Protein AF-A0A087BRJ5-F1 (afdb_monomer_lite)

Foldseek 3Di:
DAEDCQQDPPPDNDDDPPFDWDFDWDQDPVGTYTHNTDGPPPPFQVLVVPQDDPVVLVVLVVVLVVLVVVQVVQVVVVHGDDPVSVVVNVVSVVVNVSNVPGDD

Secondary structure (DSSP, 8-state):
-B--GGGSPTT-S-PPTT--EEEEEEEEBTEEEEEEEEE---SS-HHHHHPPPHHHHHHHHHHHHHHHHHHHHHHHTT-PPPHHHHHHHHHHHHHHHHHH----

pLDDT: mean 76.31, std 14.88, range [43.78, 95.56]

Sequence (104 aa):
MFLPAAALPAGTTTLRKNAKVEYAVVAGRRGPQAMDVKLIAAGPSLVKATCPKPDDMAAICEDLIKMLDSAGNTLRRHHYPSPSESRKLATLLRAVADNFDVQD

Organism: NCBI:txid1693

Radius of gyration: 20.37 Å; chains: 1; bounding box: 37×33×53 Å

Structure (mmCIF, N/CA/C/O backbone):
data_AF-A0A087BRJ5-F1
#
_entry.id   AF-A0A087BRJ5-F1
#
loop_
_atom_site.group_PDB
_atom_site.id
_atom_site.type_symbol
_atom_site.label_atom_id
_atom_site.label_alt_id
_atom_site.label_comp_id
_atom_site.label_asym_id
_atom_site.label_entity_id
_atom_site.label_seq_id
_atom_site.pdbx_PDB_ins_code
_atom_site.Cartn_x
_atom_site.Cartn_y
_atom_site.Cartn_z
_atom_site.occupancy
_atom_site.B_iso_or_equiv
_atom_site.auth_seq_id
_atom_site.auth_comp_id
_atom_site.auth_asym_id
_atom_site.auth_atom_id
_atom_site.pdbx_PDB_model_num
ATOM 1 N N . MET A 1 1 ? 9.359 19.995 23.468 1.00 66.12 1 MET A N 1
ATOM 2 C CA . MET A 1 1 ? 9.233 18.826 24.362 1.00 66.12 1 MET A CA 1
ATOM 3 C C . MET A 1 1 ? 10.207 17.766 23.878 1.00 66.12 1 MET A C 1
ATOM 5 O O . MET A 1 1 ? 10.153 17.436 22.700 1.00 66.12 1 MET A O 1
ATOM 9 N N . PHE A 1 2 ? 11.135 17.310 24.718 1.00 74.44 2 PHE A N 1
ATOM 10 C CA . PHE A 1 2 ? 12.137 16.306 24.331 1.00 74.44 2 PHE A CA 1
ATOM 11 C C . PHE A 1 2 ? 11.735 14.925 24.856 1.00 74.44 2 PHE A C 1
ATOM 13 O O . PHE A 1 2 ? 11.426 14.792 26.039 1.00 74.44 2 PHE A O 1
ATOM 20 N N . LEU A 1 3 ? 11.752 13.914 23.987 1.00 72.69 3 LEU A N 1
ATOM 21 C CA . LEU A 1 3 ? 11.487 12.523 24.346 1.00 72.69 3 LEU A CA 1
ATOM 22 C C . LEU A 1 3 ? 12.811 11.738 24.362 1.00 72.69 3 LEU A C 1
ATOM 24 O O . LEU A 1 3 ? 13.340 11.436 23.290 1.00 72.69 3 LEU A O 1
ATOM 28 N N . PRO A 1 4 ? 13.386 11.433 25.538 1.00 73.25 4 PRO A N 1
ATOM 29 C CA . PRO A 1 4 ? 14.559 10.572 25.627 1.00 73.25 4 PRO A CA 1
ATOM 30 C C . PRO A 1 4 ? 14.189 9.117 25.310 1.00 73.25 4 PRO A C 1
ATOM 32 O O . PRO A 1 4 ? 13.123 8.645 25.691 1.00 73.25 4 PRO A O 1
ATOM 35 N N . ALA A 1 5 ? 15.106 8.372 24.684 1.00 67.81 5 ALA A N 1
ATOM 36 C CA . ALA A 1 5 ? 14.909 6.948 24.380 1.00 67.81 5 ALA A CA 1
ATOM 37 C C . ALA A 1 5 ? 14.628 6.096 25.634 1.00 67.81 5 ALA A C 1
ATOM 39 O O . ALA A 1 5 ? 13.902 5.113 25.564 1.00 67.81 5 ALA A O 1
ATOM 40 N N . ALA A 1 6 ? 15.154 6.511 26.792 1.00 68.56 6 ALA A N 1
ATOM 41 C CA . ALA A 1 6 ? 14.920 5.862 28.081 1.00 68.56 6 ALA A CA 1
ATOM 42 C C . ALA A 1 6 ? 13.486 6.023 28.618 1.00 68.56 6 ALA A C 1
ATOM 44 O O . ALA A 1 6 ? 13.124 5.350 29.574 1.00 68.56 6 ALA A O 1
ATOM 45 N N . ALA A 1 7 ? 12.685 6.924 28.044 1.00 65.94 7 ALA A N 1
ATOM 46 C CA . ALA A 1 7 ? 11.293 7.094 28.436 1.00 65.94 7 ALA A CA 1
ATOM 47 C C . ALA A 1 7 ? 10.338 6.182 27.653 1.00 65.94 7 ALA A C 1
ATOM 49 O O . ALA A 1 7 ? 9.147 6.213 27.935 1.00 65.94 7 ALA A O 1
ATOM 50 N N . LEU A 1 8 ? 10.830 5.399 26.682 1.00 64.50 8 LEU A N 1
ATOM 51 C CA . LEU A 1 8 ? 10.011 4.452 25.928 1.00 64.50 8 LEU A CA 1
ATOM 52 C C . LEU A 1 8 ? 9.667 3.210 26.773 1.00 64.50 8 LEU A C 1
ATOM 54 O O . LEU A 1 8 ? 10.504 2.772 27.568 1.00 64.50 8 LEU A O 1
ATOM 58 N N . PRO A 1 9 ? 8.481 2.602 26.575 1.00 64.38 9 PRO A N 1
ATOM 59 C CA . PRO A 1 9 ? 8.135 1.337 27.212 1.00 64.38 9 PRO A CA 1
ATOM 60 C C . PRO A 1 9 ? 9.165 0.251 26.890 1.00 64.38 9 PRO A C 1
ATOM 62 O O . PRO A 1 9 ? 9.698 0.196 25.775 1.00 64.38 9 PRO A O 1
ATOM 65 N N . ALA A 1 10 ? 9.397 -0.659 27.839 1.00 55.47 10 ALA A N 1
ATOM 66 C CA . ALA A 1 10 ? 10.264 -1.813 27.628 1.00 55.47 10 ALA A CA 1
ATOM 67 C C . ALA A 1 10 ? 9.841 -2.579 26.358 1.00 55.47 10 ALA A C 1
ATOM 69 O O . ALA A 1 10 ? 8.684 -2.966 26.211 1.00 55.47 10 ALA A O 1
ATOM 70 N N . GLY A 1 11 ? 10.775 -2.751 25.418 1.00 57.12 11 GLY A N 1
ATOM 71 C CA . GLY A 1 11 ? 10.537 -3.424 24.135 1.00 57.12 11 GLY A CA 1
ATOM 72 C C . GLY A 1 11 ? 10.172 -2.511 22.956 1.00 57.12 11 GLY A C 1
ATOM 73 O O . GLY A 1 11 ? 10.136 -2.990 21.827 1.00 57.12 11 GLY A O 1
ATOM 74 N N . THR A 1 12 ? 9.963 -1.203 23.162 1.00 58.75 12 THR A N 1
ATOM 75 C CA . THR A 1 12 ? 9.700 -0.250 22.066 1.00 58.75 12 THR A CA 1
ATOM 76 C C . THR A 1 12 ? 10.931 0.610 21.795 1.00 58.75 12 THR A C 1
ATOM 78 O O . THR A 1 12 ? 11.216 1.548 22.529 1.00 58.75 12 THR A O 1
ATOM 81 N N . THR A 1 13 ? 11.673 0.321 20.725 1.00 60.03 13 THR A N 1
ATOM 82 C CA . THR A 1 13 ? 12.845 1.131 20.325 1.00 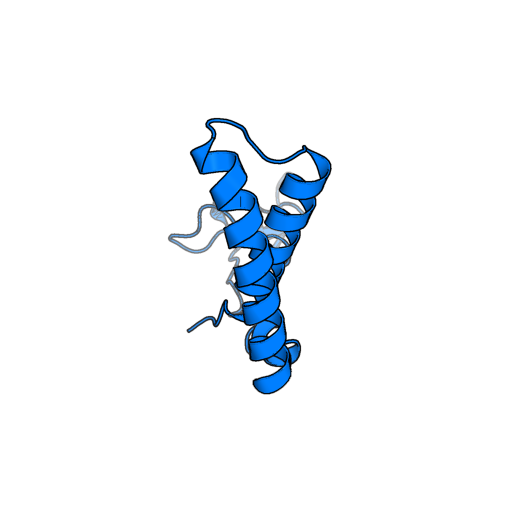60.03 13 THR A CA 1
ATOM 83 C C . THR A 1 13 ? 12.450 2.353 19.488 1.00 60.03 13 THR A C 1
ATOM 85 O O . THR A 1 13 ? 13.181 3.340 19.437 1.00 60.03 13 THR A O 1
ATOM 88 N N . THR A 1 14 ? 11.280 2.313 18.841 1.00 61.34 14 THR A N 1
ATOM 89 C CA . THR A 1 14 ? 10.783 3.376 17.957 1.00 61.34 14 THR A CA 1
ATOM 90 C C . THR A 1 14 ? 9.269 3.530 18.073 1.00 61.34 14 THR A C 1
ATOM 92 O O . THR A 1 14 ? 8.546 2.539 17.993 1.00 61.34 14 THR A O 1
ATOM 95 N N . LEU A 1 15 ? 8.777 4.767 18.186 1.00 64.44 15 LEU A N 1
ATOM 96 C CA . LEU A 1 15 ? 7.346 5.078 18.098 1.00 64.44 15 LEU A CA 1
ATOM 97 C C . LEU A 1 15 ? 6.940 5.340 16.644 1.00 64.44 15 LEU A C 1
ATOM 99 O O . LEU A 1 15 ? 7.641 6.043 15.912 1.00 64.44 15 LEU A O 1
ATOM 103 N N . ARG A 1 16 ? 5.778 4.819 16.228 1.00 63.66 16 ARG A N 1
ATOM 104 C CA . ARG A 1 16 ? 5.174 5.174 14.934 1.00 63.66 16 ARG A CA 1
ATOM 105 C C . ARG A 1 16 ? 4.732 6.640 14.961 1.00 63.66 16 ARG A C 1
ATOM 107 O O . ARG A 1 16 ? 4.248 7.147 15.976 1.00 63.66 16 ARG A O 1
ATOM 114 N N . LYS A 1 17 ? 4.872 7.325 13.823 1.00 56.84 17 LYS A N 1
ATOM 115 C CA . LYS A 1 17 ? 4.343 8.684 13.647 1.00 56.84 17 LYS A CA 1
ATOM 116 C C . LYS A 1 17 ? 2.834 8.667 13.936 1.00 56.84 17 LYS A C 1
ATOM 118 O O . LYS A 1 17 ? 2.138 7.794 13.433 1.00 56.84 17 LYS A O 1
ATOM 123 N N . ASN A 1 18 ? 2.352 9.630 14.725 1.00 61.78 18 ASN A N 1
ATOM 124 C CA . ASN A 1 18 ? 0.958 9.757 15.190 1.00 61.78 18 ASN A CA 1
ATOM 125 C C . ASN A 1 18 ? 0.492 8.736 16.248 1.00 61.78 18 ASN A C 1
ATOM 127 O O . ASN A 1 18 ? -0.707 8.649 16.511 1.00 61.78 18 ASN A O 1
ATOM 131 N N . ALA A 1 19 ? 1.400 7.994 16.889 1.00 67.31 19 ALA A N 1
ATOM 132 C CA . ALA A 1 19 ? 1.037 7.188 18.053 1.00 67.31 19 ALA A CA 1
ATOM 133 C C . ALA A 1 19 ? 0.551 8.086 19.207 1.00 67.31 19 ALA A C 1
ATOM 135 O O . ALA A 1 19 ? 1.228 9.046 19.582 1.00 67.31 19 ALA A O 1
ATOM 136 N N . LYS A 1 20 ? -0.620 7.769 19.777 1.00 67.19 20 LYS A N 1
ATOM 137 C CA . LYS A 1 20 ? -1.097 8.407 21.010 1.00 67.19 20 LYS A CA 1
ATOM 138 C C . LYS A 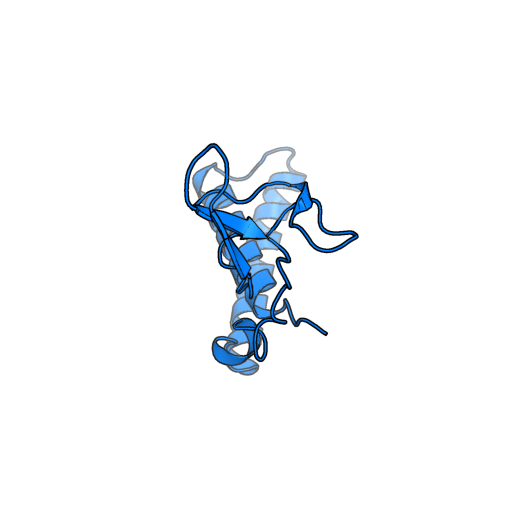1 20 ? -0.322 7.837 22.192 1.00 67.19 20 LYS A C 1
ATOM 140 O O . LYS A 1 20 ? -0.239 6.625 22.369 1.00 67.19 20 LYS A O 1
ATOM 145 N N . VAL A 1 21 ? 0.239 8.724 22.997 1.00 76.19 21 VAL A N 1
ATOM 146 C CA . VAL A 1 21 ? 1.041 8.362 24.160 1.00 76.19 21 VAL A CA 1
ATOM 147 C C . VAL A 1 21 ? 0.594 9.172 25.366 1.00 76.19 21 VAL A C 1
ATOM 149 O O . VAL A 1 21 ? 0.334 10.369 25.250 1.00 76.19 21 VAL A O 1
ATOM 152 N N . GLU A 1 22 ? 0.507 8.509 26.510 1.00 76.44 22 GLU A N 1
ATOM 153 C CA . GLU A 1 22 ? 0.451 9.154 27.814 1.00 76.44 22 GLU A CA 1
ATOM 154 C C . GLU A 1 22 ? 1.891 9.329 28.276 1.00 76.44 22 GLU A C 1
ATOM 156 O O . GLU A 1 22 ? 2.708 8.425 28.11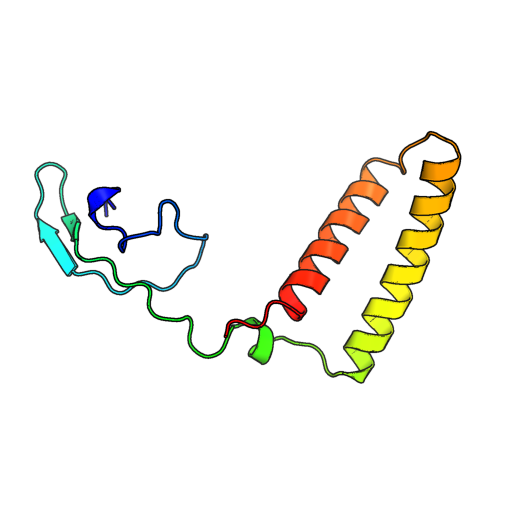7 1.00 76.44 22 GLU A O 1
ATOM 161 N N . TYR A 1 23 ? 2.232 10.500 28.790 1.00 75.06 23 TYR A N 1
ATOM 162 C CA . TYR A 1 23 ? 3.567 10.756 29.309 1.00 75.06 23 TYR A CA 1
ATOM 163 C C . TYR A 1 23 ? 3.479 11.711 30.489 1.00 75.06 23 TYR A C 1
ATOM 165 O O . TYR A 1 23 ? 2.674 12.645 30.495 1.00 75.06 23 TYR A O 1
ATOM 173 N N . ALA A 1 24 ? 4.357 11.518 31.464 1.00 77.06 24 ALA A N 1
ATOM 174 C CA . ALA A 1 24 ? 4.584 12.498 32.509 1.00 77.06 24 ALA A CA 1
ATOM 175 C C . ALA A 1 24 ? 5.557 13.576 32.005 1.00 77.06 24 ALA A C 1
ATOM 177 O O . ALA A 1 24 ? 6.539 13.289 31.315 1.00 77.06 24 ALA A O 1
ATOM 178 N N . VAL A 1 25 ? 5.296 14.839 32.348 1.00 76.81 25 VAL A N 1
ATOM 179 C CA . VAL A 1 25 ? 6.203 15.955 32.045 1.00 76.81 25 VAL A CA 1
ATOM 180 C C . VAL A 1 25 ? 7.108 16.194 33.243 1.00 76.81 25 VAL A C 1
ATOM 182 O O . VAL A 1 25 ? 6.628 16.495 34.331 1.00 76.81 25 VAL A O 1
ATOM 185 N N . VAL A 1 26 ? 8.420 16.117 33.031 1.00 74.50 26 VAL A N 1
ATOM 186 C CA . VAL A 1 26 ? 9.437 16.415 34.046 1.00 74.50 26 VAL A CA 1
ATOM 187 C C . VAL A 1 26 ? 10.342 17.541 33.540 1.00 74.50 26 VAL A C 1
ATOM 189 O O . VAL A 1 26 ? 10.717 17.578 32.367 1.00 74.50 26 VAL A O 1
ATOM 192 N N . ALA A 1 27 ? 10.702 18.492 34.403 1.00 72.38 27 ALA A N 1
ATOM 193 C CA . ALA A 1 27 ? 11.661 19.541 34.060 1.00 72.38 27 ALA A CA 1
ATOM 194 C C . ALA A 1 27 ? 13.088 18.966 34.060 1.00 72.38 27 ALA A C 1
ATOM 196 O O . ALA A 1 27 ? 13.638 18.645 35.111 1.00 72.38 27 ALA A O 1
ATOM 197 N N . GLY A 1 28 ? 13.685 18.813 32.875 1.00 69.00 28 GLY A N 1
ATOM 198 C CA . GLY A 1 28 ? 15.036 18.281 32.709 1.00 69.00 28 GLY A CA 1
ATOM 199 C C . GLY A 1 28 ? 16.073 19.355 32.377 1.00 69.00 28 GLY A C 1
ATOM 200 O O . GLY A 1 28 ? 15.757 20.515 32.117 1.00 69.00 28 GLY A O 1
ATOM 201 N N . ARG A 1 29 ? 17.344 18.942 32.282 1.00 71.31 29 ARG A N 1
ATOM 202 C CA . ARG A 1 29 ? 18.483 19.829 31.948 1.00 71.31 29 ARG A CA 1
ATOM 203 C C . ARG A 1 29 ? 18.354 20.555 30.599 1.00 71.31 29 ARG A C 1
ATOM 205 O O . ARG A 1 29 ? 19.068 21.522 30.368 1.00 71.31 29 ARG A O 1
ATOM 212 N N . ARG A 1 30 ? 17.488 20.079 29.695 1.00 69.38 30 ARG A N 1
ATOM 213 C CA . ARG A 1 30 ? 17.248 20.655 28.355 1.00 69.38 30 ARG A CA 1
ATOM 214 C C . ARG A 1 30 ? 15.824 21.215 28.194 1.00 69.38 30 ARG A C 1
ATOM 216 O O . ARG A 1 30 ? 15.312 21.259 27.079 1.00 69.38 30 ARG A O 1
ATOM 223 N N . GLY A 1 31 ? 15.173 21.596 29.294 1.00 76.81 31 GLY A N 1
ATOM 224 C CA . GLY A 1 31 ? 13.767 22.011 29.308 1.00 76.81 31 GLY A CA 1
ATOM 225 C C . GLY A 1 31 ? 12.810 20.842 29.586 1.00 76.81 31 GLY A C 1
ATOM 226 O O . GLY A 1 31 ? 13.252 19.800 30.075 1.00 76.81 31 GLY A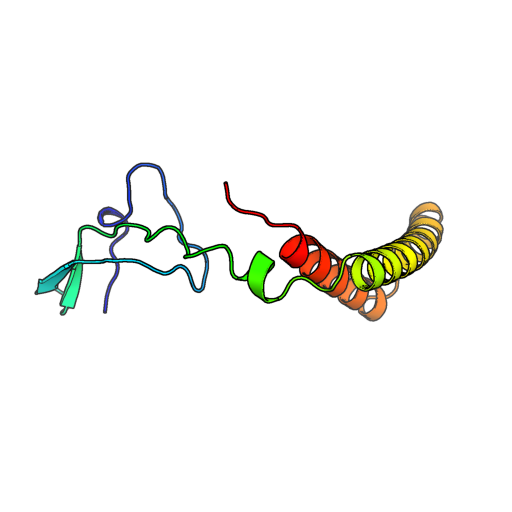 O 1
ATOM 227 N N . PRO A 1 32 ? 11.501 20.989 29.317 1.00 74.50 32 PRO A N 1
ATOM 228 C CA . PRO A 1 32 ? 10.510 19.959 29.626 1.00 74.50 32 PRO A CA 1
ATOM 229 C C . PRO A 1 32 ? 10.767 18.668 28.826 1.00 74.50 32 PRO A C 1
ATOM 231 O O . PRO A 1 32 ? 10.854 18.677 27.588 1.00 74.50 32 PRO A O 1
ATOM 234 N N . GLN A 1 33 ? 10.910 17.565 29.562 1.00 76.00 33 GLN A N 1
ATOM 235 C CA . GLN A 1 33 ? 11.171 16.211 29.078 1.00 76.00 33 GLN A CA 1
ATOM 236 C C . GLN A 1 33 ? 9.973 15.301 29.360 1.00 76.00 33 GLN A C 1
ATOM 238 O O . GLN A 1 33 ? 9.335 15.414 30.405 1.00 76.00 33 GLN A O 1
ATOM 243 N N . ALA A 1 34 ? 9.676 14.399 28.424 1.00 76.00 34 ALA A N 1
ATOM 244 C CA . ALA A 1 34 ? 8.715 13.320 28.644 1.00 76.00 34 ALA A CA 1
ATOM 245 C C . ALA A 1 34 ? 9.406 12.189 29.412 1.00 76.00 34 ALA A C 1
ATOM 247 O O . ALA A 1 34 ? 10.480 11.742 29.009 1.00 76.00 34 ALA A O 1
ATOM 248 N N . MET A 1 35 ? 8.792 11.725 30.493 1.00 73.06 35 MET A N 1
ATOM 249 C CA . MET A 1 35 ? 9.168 10.508 31.208 1.00 73.06 35 MET A CA 1
ATOM 250 C C . MET A 1 35 ? 7.954 9.592 31.326 1.00 73.06 35 MET A C 1
ATOM 252 O O . MET A 1 35 ? 6.823 10.058 31.202 1.00 73.06 35 MET A O 1
ATOM 256 N N . ASP A 1 36 ? 8.210 8.304 31.550 1.00 67.12 36 ASP A N 1
ATOM 257 C CA . ASP A 1 36 ? 7.172 7.278 31.698 1.00 67.12 36 ASP A CA 1
ATOM 258 C C . ASP A 1 36 ? 6.169 7.293 30.534 1.00 67.12 36 ASP A C 1
ATOM 260 O O . ASP A 1 36 ? 4.968 7.500 30.708 1.00 67.12 36 ASP A O 1
ATOM 264 N N . VAL A 1 37 ? 6.682 7.178 29.301 1.00 69.00 37 VAL A N 1
ATOM 265 C CA . VAL A 1 37 ? 5.808 7.153 28.132 1.00 69.00 37 VAL A CA 1
ATOM 266 C C . VAL A 1 37 ? 5.107 5.815 28.099 1.00 69.00 37 VAL A C 1
ATOM 268 O O . VAL A 1 37 ? 5.717 4.788 27.815 1.00 69.00 37 VAL A O 1
ATOM 271 N N . LYS A 1 38 ? 3.802 5.840 28.321 1.00 65.94 38 LYS A N 1
ATOM 272 C CA . LYS A 1 38 ? 2.929 4.704 28.096 1.00 65.94 38 LYS A CA 1
ATOM 273 C C . LYS A 1 38 ? 2.277 4.867 26.734 1.00 65.94 38 LYS A C 1
ATOM 275 O O . LYS A 1 38 ? 1.662 5.891 26.432 1.00 65.94 38 LYS A O 1
ATOM 280 N N . LEU A 1 39 ? 2.404 3.847 25.892 1.00 64.25 39 LEU A N 1
ATOM 281 C CA . LEU A 1 39 ? 1.611 3.794 24.673 1.00 64.25 39 LEU A CA 1
ATOM 282 C C . LEU A 1 39 ? 0.148 3.644 25.100 1.00 64.25 39 LEU A C 1
ATOM 284 O O . LEU A 1 39 ? -0.221 2.636 25.704 1.00 64.25 39 LEU A O 1
ATOM 288 N N . ILE A 1 40 ? -0.679 4.652 24.825 1.00 63.62 40 ILE A N 1
ATOM 289 C CA . ILE A 1 40 ? -2.121 4.463 24.934 1.00 63.62 40 ILE A CA 1
ATOM 290 C C . ILE A 1 40 ? -2.458 3.595 23.733 1.00 63.62 40 ILE A C 1
ATOM 292 O O . ILE A 1 40 ? -2.271 4.046 22.599 1.00 63.62 40 ILE A O 1
ATOM 296 N N . ALA A 1 41 ? -2.889 2.351 23.981 1.00 52.91 41 ALA A N 1
ATOM 297 C CA . ALA A 1 41 ? -3.462 1.496 22.948 1.00 52.91 41 ALA A CA 1
ATOM 298 C C . ALA A 1 41 ? -4.404 2.378 22.137 1.00 52.91 41 ALA A C 1
ATOM 300 O O . ALA A 1 41 ? -5.297 3.010 22.713 1.00 52.91 41 ALA A O 1
ATOM 301 N N . ALA A 1 42 ? -4.104 2.549 20.849 1.00 49.50 42 ALA A N 1
ATOM 302 C CA . ALA A 1 42 ? -4.889 3.433 20.017 1.00 49.50 42 ALA A CA 1
ATOM 303 C C . ALA A 1 42 ? -6.337 2.965 20.171 1.00 49.50 42 ALA A C 1
ATOM 305 O O . ALA A 1 42 ? -6.650 1.827 19.826 1.00 49.50 42 ALA A O 1
ATOM 306 N N . GLY A 1 43 ? -7.192 3.806 20.774 1.00 47.81 43 GLY A N 1
ATOM 307 C CA . GLY A 1 43 ? -8.626 3.531 20.847 1.00 47.81 43 GLY A CA 1
ATOM 308 C C . GLY A 1 43 ? -9.092 3.051 19.474 1.00 47.81 43 GLY A C 1
ATOM 309 O O . GLY A 1 43 ? -8.513 3.508 18.484 1.00 47.81 43 GLY A O 1
ATOM 310 N N . PRO A 1 44 ? -10.055 2.110 19.445 1.00 44.78 44 PRO A N 1
ATOM 311 C CA . PRO A 1 44 ? -10.230 1.082 18.414 1.00 44.78 44 PRO A CA 1
ATOM 312 C C . PRO A 1 44 ? -9.680 1.554 17.082 1.00 44.78 44 PRO A C 1
ATOM 314 O O . PRO A 1 44 ? -10.232 2.505 16.535 1.00 44.78 44 PRO A O 1
ATOM 317 N N . SER A 1 45 ? -8.558 0.943 16.672 1.00 49.25 45 SER A N 1
ATOM 318 C CA . SER A 1 45 ? -7.757 1.255 15.484 1.00 49.25 45 SER A CA 1
ATOM 319 C C . SER A 1 45 ? -8.475 2.206 14.523 1.00 49.25 45 SER A C 1
ATOM 321 O O . SER A 1 45 ? -9.542 1.857 14.021 1.00 49.25 45 SER A O 1
ATOM 323 N N . LEU A 1 46 ? -7.900 3.383 14.236 1.00 48.28 46 LEU A N 1
ATOM 324 C CA . LEU A 1 46 ? -8.415 4.331 13.226 1.00 48.28 46 LEU A CA 1
ATOM 325 C C . LEU A 1 46 ? -8.834 3.624 11.922 1.00 48.28 46 LEU A C 1
ATOM 327 O O . LEU A 1 46 ? -9.771 4.062 11.264 1.00 48.28 46 LEU A O 1
ATOM 331 N N . VAL A 1 47 ? -8.210 2.480 11.636 1.00 49.28 47 VAL A N 1
ATOM 332 C CA . VAL A 1 47 ? -8.556 1.511 10.596 1.00 49.28 47 VAL A CA 1
ATOM 333 C C . VAL A 1 47 ? -10.018 1.062 10.642 1.00 49.28 47 VAL A C 1
ATOM 335 O O . VAL A 1 47 ? -10.690 1.152 9.628 1.00 49.28 47 VAL A O 1
ATOM 338 N N . LYS A 1 48 ? -10.573 0.655 11.792 1.00 48.91 48 LYS A N 1
ATOM 339 C CA . LYS A 1 48 ? -11.993 0.261 11.910 1.00 48.91 48 LYS A CA 1
ATOM 340 C C . LYS A 1 48 ? -12.959 1.426 11.676 1.00 48.91 48 LYS A C 1
ATOM 342 O O . LYS A 1 48 ? -14.085 1.186 11.256 1.00 48.91 48 LYS A O 1
ATOM 347 N N . ALA A 1 49 ? -12.544 2.665 11.944 1.00 50.06 49 ALA A N 1
ATOM 348 C CA . ALA A 1 49 ? -13.387 3.847 11.752 1.00 50.06 49 ALA A CA 1
ATOM 349 C C . ALA A 1 49 ? -13.400 4.349 10.297 1.00 50.06 49 ALA A C 1
ATOM 351 O O . ALA A 1 49 ? -14.368 4.984 9.885 1.00 50.06 49 ALA A O 1
ATOM 352 N N . THR A 1 50 ? -12.347 4.071 9.522 1.00 58.34 50 THR A N 1
ATOM 353 C CA . THR A 1 50 ? -12.227 4.480 8.112 1.00 58.34 50 THR A CA 1
ATOM 354 C C . THR A 1 50 ? -12.267 3.321 7.123 1.00 58.34 50 THR A C 1
ATOM 356 O O . THR A 1 50 ? -12.160 3.571 5.924 1.00 58.34 50 THR A O 1
ATOM 359 N N . CYS A 1 51 ? -12.413 2.076 7.591 1.00 66.25 51 CYS A N 1
ATOM 360 C CA . CYS A 1 51 ? -12.494 0.912 6.717 1.00 66.25 51 CYS A CA 1
ATOM 361 C C . CYS A 1 51 ? -13.718 1.068 5.794 1.00 66.25 51 CYS A C 1
ATOM 363 O O . CYS A 1 51 ? -14.835 1.254 6.292 1.00 66.25 51 CYS A O 1
ATOM 365 N N . PRO A 1 52 ? -13.528 1.020 4.463 1.00 72.88 52 PRO A N 1
ATOM 366 C CA . PRO A 1 52 ? -14.622 0.952 3.504 1.00 72.88 52 PRO A CA 1
ATOM 367 C C . PRO A 1 52 ? -15.597 -0.180 3.841 1.00 72.88 52 PRO A C 1
ATOM 369 O O . PRO A 1 52 ? -15.241 -1.151 4.514 1.00 72.88 52 PRO A O 1
ATOM 372 N N . LYS A 1 53 ? -16.834 -0.090 3.340 1.00 85.31 53 LYS A N 1
ATOM 373 C CA . LYS A 1 53 ? -17.773 -1.210 3.472 1.00 85.31 53 LYS A CA 1
ATOM 374 C C . LYS A 1 53 ? -17.173 -2.460 2.812 1.00 85.31 53 LYS A C 1
ATOM 376 O O . LYS A 1 53 ? -16.412 -2.317 1.856 1.00 85.31 53 LYS A O 1
ATOM 381 N N . PRO A 1 54 ? -17.522 -3.674 3.270 1.00 85.75 54 PRO A N 1
ATOM 382 C CA . PRO A 1 54 ? -16.962 -4.906 2.717 1.00 85.75 54 PRO A CA 1
ATOM 383 C C . PRO A 1 54 ? -17.072 -5.009 1.189 1.00 85.75 54 PRO A C 1
ATOM 385 O O . PRO A 1 54 ? -16.099 -5.390 0.546 1.00 85.75 54 PRO A O 1
ATOM 388 N N . ASP A 1 55 ? -18.206 -4.599 0.611 1.00 88.12 55 ASP A N 1
ATOM 389 C CA . ASP A 1 55 ? -18.415 -4.603 -0.845 1.00 88.12 55 ASP A CA 1
ATOM 390 C C . ASP A 1 55 ? -17.478 -3.622 -1.570 1.00 88.12 55 ASP A C 1
ATOM 392 O O . ASP A 1 55 ? -16.873 -3.965 -2.586 1.00 88.12 55 ASP A O 1
ATOM 396 N N . ASP A 1 56 ? -17.285 -2.425 -1.007 1.00 87.75 56 ASP A N 1
ATOM 397 C CA . ASP A 1 56 ? -16.356 -1.425 -1.545 1.00 87.75 56 ASP A CA 1
ATOM 398 C C . ASP A 1 56 ? -14.907 -1.925 -1.445 1.00 87.75 56 ASP A C 1
ATOM 400 O O . ASP A 1 56 ? -14.118 -1.769 -2.376 1.00 87.75 56 ASP A O 1
ATOM 404 N N . MET A 1 57 ? -14.552 -2.573 -0.330 1.00 90.06 57 MET A N 1
ATOM 405 C CA . MET A 1 57 ? -13.228 -3.166 -0.147 1.00 90.06 57 MET A CA 1
ATOM 406 C C . MET A 1 57 ? -12.979 -4.315 -1.128 1.00 90.06 57 MET A C 1
ATOM 408 O O . MET A 1 57 ? -11.877 -4.434 -1.663 1.00 90.06 57 MET A O 1
ATOM 412 N N . ALA A 1 58 ? -13.991 -5.140 -1.406 1.00 89.38 58 ALA A N 1
ATOM 413 C CA . ALA A 1 58 ? -13.896 -6.205 -2.398 1.00 89.38 58 ALA A CA 1
ATOM 414 C C . ALA A 1 58 ? -13.611 -5.641 -3.799 1.00 89.38 58 ALA A C 1
ATOM 416 O O . ALA A 1 58 ? -12.693 -6.121 -4.466 1.00 89.38 58 ALA A O 1
ATOM 417 N N . ALA A 1 59 ? -14.315 -4.578 -4.203 1.00 92.12 59 ALA A N 1
ATOM 418 C CA . ALA A 1 59 ? -14.063 -3.890 -5.470 1.00 92.12 59 ALA A CA 1
ATOM 419 C C . ALA A 1 59 ? -12.643 -3.291 -5.534 1.00 92.12 59 ALA A C 1
ATOM 421 O O . ALA A 1 59 ? -11.928 -3.486 -6.518 1.00 92.12 59 ALA A O 1
ATOM 422 N N . ILE A 1 60 ? -12.189 -2.636 -4.457 1.00 90.12 60 ILE A N 1
ATOM 423 C CA . ILE A 1 60 ? -10.822 -2.094 -4.355 1.00 90.12 60 ILE A CA 1
ATOM 424 C C . ILE A 1 60 ? -9.771 -3.206 -4.496 1.00 90.12 60 ILE A C 1
ATOM 426 O O . ILE A 1 60 ? -8.774 -3.032 -5.203 1.00 90.12 60 ILE A O 1
ATOM 430 N N . CYS A 1 61 ? -9.975 -4.352 -3.842 1.00 91.50 61 CYS A N 1
ATOM 431 C CA . CYS A 1 61 ? -9.080 -5.501 -3.963 1.00 91.50 61 CYS A CA 1
ATOM 432 C C . CYS A 1 61 ? -9.063 -6.065 -5.389 1.00 91.50 61 CYS A C 1
ATOM 434 O O . CYS A 1 61 ? -7.989 -6.400 -5.889 1.00 91.50 61 CYS A O 1
ATOM 436 N N . GLU A 1 62 ? -10.212 -6.149 -6.062 1.00 95.56 62 GLU A N 1
ATOM 437 C CA . GLU A 1 62 ? -10.288 -6.623 -7.447 1.00 95.56 62 GLU A CA 1
ATOM 438 C C . GLU A 1 62 ? -9.494 -5.717 -8.401 1.00 95.56 62 GLU A C 1
ATOM 440 O O . GLU A 1 62 ? -8.704 -6.199 -9.220 1.00 95.56 62 GLU A O 1
ATOM 445 N N . ASP A 1 63 ? -9.634 -4.400 -8.256 1.00 93.88 63 ASP A N 1
ATOM 446 C CA . ASP A 1 63 ? -8.874 -3.432 -9.047 1.00 93.88 63 ASP A CA 1
ATOM 447 C C . ASP A 1 63 ? -7.372 -3.509 -8.749 1.00 93.88 63 ASP A C 1
ATOM 449 O O . ASP A 1 63 ? -6.544 -3.468 -9.668 1.00 93.88 63 ASP A O 1
ATOM 453 N N . LEU A 1 64 ? -6.996 -3.690 -7.479 1.00 93.81 64 LEU A N 1
ATOM 454 C CA . LEU A 1 64 ? -5.604 -3.897 -7.088 1.00 93.81 64 LEU A CA 1
ATOM 455 C C . LEU A 1 64 ? -5.016 -5.168 -7.716 1.00 93.81 64 LEU A C 1
ATOM 457 O O . LEU A 1 64 ? -3.889 -5.124 -8.209 1.00 93.81 64 LEU A O 1
ATOM 461 N N . ILE A 1 65 ? -5.765 -6.273 -7.753 1.00 93.88 65 ILE A N 1
ATOM 462 C CA . ILE A 1 65 ? -5.338 -7.522 -8.403 1.00 93.88 65 ILE A CA 1
ATOM 463 C C . ILE A 1 65 ? -5.073 -7.286 -9.893 1.00 93.88 65 ILE A C 1
ATOM 465 O O . ILE A 1 65 ? -4.015 -7.675 -10.390 1.00 93.88 65 ILE A O 1
ATOM 469 N N . LYS A 1 66 ? -5.979 -6.598 -10.598 1.00 94.94 66 LYS A N 1
ATOM 470 C CA . LYS A 1 66 ? -5.806 -6.271 -12.026 1.00 94.94 66 LYS A CA 1
ATOM 471 C C . LYS A 1 66 ? -4.546 -5.434 -12.266 1.00 94.94 66 LYS A C 1
ATOM 473 O O . LYS A 1 66 ? -3.778 -5.704 -13.192 1.00 94.94 66 LYS A O 1
ATOM 478 N N . MET A 1 67 ? -4.296 -4.437 -11.416 1.00 93.50 67 MET A N 1
ATOM 479 C CA . MET A 1 67 ? -3.085 -3.613 -11.501 1.00 93.50 67 MET A CA 1
ATOM 480 C C . MET A 1 67 ? -1.810 -4.410 -11.205 1.00 93.50 67 MET A C 1
ATOM 482 O O . MET A 1 67 ? -0.804 -4.236 -11.896 1.00 93.50 67 MET A O 1
ATOM 486 N N . LEU A 1 68 ? -1.847 -5.294 -10.205 1.00 94.31 68 LEU A N 1
ATOM 487 C CA . LEU A 1 68 ? -0.727 -6.166 -9.860 1.00 94.31 68 LEU A CA 1
ATOM 488 C C . LEU A 1 68 ? -0.414 -7.162 -10.973 1.00 94.31 68 LEU A C 1
ATOM 490 O O . LEU A 1 68 ? 0.762 -7.400 -11.232 1.00 94.31 68 LEU A O 1
ATOM 494 N N . ASP A 1 69 ? -1.419 -7.708 -11.656 1.00 94.31 69 ASP A N 1
ATOM 495 C CA . ASP A 1 69 ? -1.180 -8.624 -12.772 1.00 94.31 69 ASP A CA 1
ATOM 496 C C . ASP A 1 69 ? -0.520 -7.908 -13.959 1.00 94.31 69 ASP A C 1
ATOM 498 O O . ASP A 1 69 ? 0.475 -8.385 -14.508 1.00 94.31 69 ASP A O 1
ATOM 502 N N . SER A 1 70 ? -0.982 -6.699 -14.289 1.00 92.56 70 SER A N 1
ATOM 503 C CA . SER A 1 70 ? -0.336 -5.854 -15.302 1.00 92.56 70 SER A CA 1
ATOM 504 C C . SER A 1 70 ? 1.135 -5.557 -14.959 1.00 92.56 70 SER A C 1
ATOM 506 O O . SER A 1 70 ? 2.042 -5.760 -15.778 1.00 92.56 70 SER A O 1
ATOM 508 N N . ALA A 1 71 ? 1.406 -5.161 -13.710 1.00 93.31 71 ALA A N 1
ATOM 509 C CA . ALA A 1 71 ? 2.768 -4.945 -13.226 1.00 93.31 71 ALA A CA 1
ATOM 510 C C . ALA A 1 71 ? 3.599 -6.242 -13.243 1.00 93.31 71 ALA A C 1
ATOM 512 O O . ALA A 1 71 ? 4.746 -6.239 -13.691 1.00 93.31 71 ALA A O 1
ATOM 513 N N . GLY A 1 72 ? 3.009 -7.363 -12.826 1.00 92.75 72 GLY A N 1
ATOM 514 C CA . GLY A 1 72 ? 3.616 -8.692 -12.829 1.00 92.75 72 GLY A CA 1
ATOM 515 C C . GLY A 1 72 ? 4.012 -9.152 -14.229 1.00 92.75 72 GLY A C 1
ATOM 516 O O . GLY A 1 72 ? 5.100 -9.691 -14.413 1.00 92.75 72 GLY A O 1
ATOM 517 N N . ASN A 1 73 ? 3.196 -8.867 -15.243 1.00 94.06 73 ASN A N 1
ATOM 518 C CA . ASN A 1 73 ? 3.521 -9.151 -16.642 1.00 94.06 73 ASN A CA 1
ATOM 519 C C . ASN A 1 73 ? 4.724 -8.345 -17.146 1.00 94.06 73 ASN A C 1
ATOM 521 O O . ASN A 1 73 ? 5.519 -8.858 -17.932 1.00 94.06 73 ASN A O 1
ATOM 525 N N . THR A 1 74 ? 4.899 -7.117 -16.661 1.00 91.75 74 THR A N 1
ATOM 526 C CA . THR A 1 74 ? 6.066 -6.282 -16.984 1.00 91.75 74 THR A CA 1
ATOM 527 C C . THR A 1 74 ? 7.317 -6.819 -16.286 1.00 91.75 74 THR A C 1
ATOM 529 O O . THR A 1 74 ? 8.346 -7.033 -16.929 1.00 91.75 74 THR A O 1
ATOM 532 N N . LEU A 1 75 ? 7.191 -7.173 -15.003 1.00 92.44 75 LEU A N 1
ATOM 533 C CA . LEU A 1 75 ? 8.262 -7.777 -14.204 1.00 92.44 75 LEU A CA 1
ATOM 534 C C . LEU A 1 75 ? 8.726 -9.128 -14.765 1.00 92.44 75 LEU A C 1
ATOM 5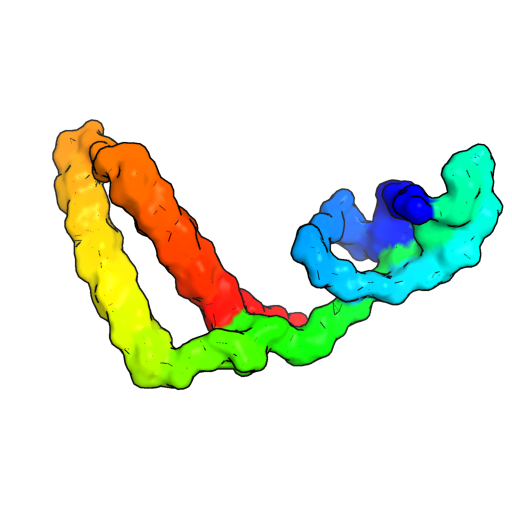36 O O . LEU A 1 75 ? 9.927 -9.384 -14.822 1.00 92.44 75 LEU A O 1
ATOM 540 N N . ARG A 1 76 ? 7.802 -9.968 -15.256 1.00 94.12 76 ARG A N 1
ATOM 541 C CA . ARG A 1 76 ? 8.115 -11.232 -15.954 1.00 94.12 76 ARG A CA 1
ATOM 542 C C . ARG A 1 76 ? 8.944 -11.022 -17.220 1.00 94.12 76 ARG A C 1
ATOM 544 O O . ARG A 1 76 ? 9.676 -11.919 -17.615 1.00 94.12 76 ARG A O 1
ATOM 551 N N . ARG A 1 77 ? 8.859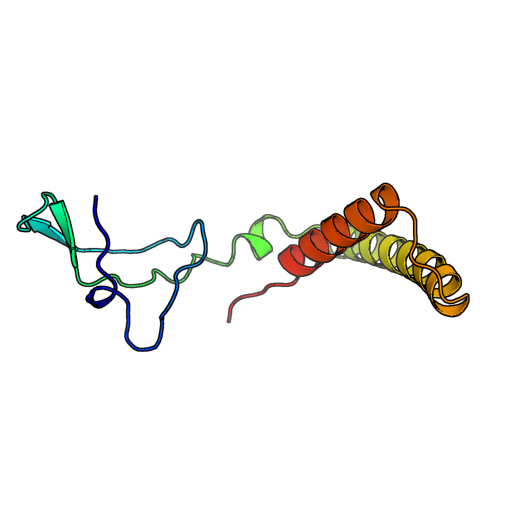 -9.842 -17.840 1.00 94.56 77 ARG A N 1
ATOM 552 C CA . ARG A 1 77 ? 9.689 -9.440 -18.987 1.00 94.56 77 ARG A CA 1
ATOM 553 C C . ARG A 1 77 ? 11.025 -8.816 -18.560 1.00 94.56 77 ARG A C 1
ATOM 555 O O . ARG A 1 77 ? 11.658 -8.153 -19.369 1.00 94.56 77 ARG A O 1
ATOM 562 N N . HIS A 1 78 ? 11.448 -9.014 -17.309 1.00 93.56 78 HIS A N 1
ATOM 563 C CA . HIS A 1 78 ? 12.685 -8.480 -16.723 1.00 93.56 78 HIS A CA 1
ATOM 564 C C . HIS A 1 78 ? 12.768 -6.945 -16.662 1.00 93.56 78 HIS A C 1
ATOM 566 O O . HIS A 1 78 ? 13.856 -6.385 -16.519 1.00 93.56 78 HIS A O 1
ATOM 572 N N . HIS A 1 79 ? 11.627 -6.254 -16.711 1.00 92.06 79 HIS A N 1
ATOM 573 C CA . HIS A 1 79 ? 11.561 -4.799 -16.606 1.00 92.06 79 HIS A CA 1
ATOM 574 C C . HIS A 1 79 ? 10.612 -4.368 -15.491 1.00 92.06 79 HIS A C 1
ATOM 576 O O . HIS A 1 79 ? 9.579 -4.988 -15.256 1.00 92.06 79 HIS A O 1
ATOM 582 N N . TYR A 1 80 ? 10.946 -3.282 -14.798 1.00 91.44 80 TYR A N 1
ATOM 583 C CA . TYR A 1 80 ? 10.005 -2.659 -13.871 1.00 91.44 80 TYR A CA 1
ATOM 584 C C . TYR A 1 80 ? 8.986 -1.798 -14.634 1.00 91.44 80 TYR A C 1
ATOM 586 O O . TYR A 1 80 ? 9.341 -1.222 -15.667 1.00 91.44 80 TYR A O 1
ATOM 594 N N . PRO A 1 81 ? 7.748 -1.662 -14.119 1.00 89.75 81 PRO A N 1
ATOM 595 C CA . PRO A 1 81 ? 6.811 -0.645 -14.586 1.00 89.75 81 PRO A CA 1
ATOM 596 C C . PRO A 1 81 ? 7.422 0.754 -14.487 1.00 89.75 81 PRO A C 1
ATOM 598 O O . PRO A 1 81 ? 8.382 0.982 -13.740 1.00 89.75 81 PRO A O 1
ATOM 601 N N . SER A 1 82 ? 6.838 1.721 -15.192 1.00 92.12 82 SER A N 1
ATOM 602 C CA . SER A 1 82 ? 7.345 3.094 -15.164 1.00 92.12 82 SER A CA 1
ATOM 603 C C . SER A 1 82 ? 7.420 3.650 -13.723 1.00 92.12 82 SER A C 1
ATOM 605 O O . SER A 1 82 ? 6.679 3.205 -12.835 1.00 92.12 82 SER A O 1
ATOM 607 N N . PRO A 1 83 ? 8.283 4.645 -13.436 1.00 90.62 83 PRO A N 1
ATOM 608 C CA . PRO A 1 83 ? 8.401 5.210 -12.088 1.00 90.62 83 PRO A CA 1
ATOM 609 C C . PRO A 1 83 ? 7.079 5.762 -11.532 1.00 90.62 83 PRO A C 1
ATOM 611 O O . PRO A 1 83 ? 6.839 5.716 -10.324 1.00 90.62 83 PRO A O 1
ATOM 614 N N . SER A 1 84 ? 6.214 6.283 -12.407 1.00 89.81 84 SER A N 1
ATOM 615 C CA . SER A 1 84 ? 4.895 6.798 -12.037 1.00 89.81 84 SER A CA 1
ATOM 616 C C . SER A 1 84 ? 3.925 5.670 -11.677 1.00 89.81 84 SER A C 1
ATOM 618 O O . SER A 1 84 ? 3.256 5.763 -10.648 1.00 89.81 84 SER A O 1
ATOM 620 N N . GLU A 1 85 ? 3.879 4.590 -12.460 1.00 88.81 85 GLU A N 1
ATOM 621 C CA . GLU A 1 85 ? 3.068 3.398 -12.172 1.00 88.81 85 GLU A CA 1
ATOM 622 C C . GLU A 1 85 ? 3.534 2.700 -10.899 1.00 88.81 85 GLU A C 1
ATOM 624 O O . GLU A 1 85 ? 2.723 2.412 -10.024 1.00 88.81 85 GLU A O 1
ATOM 629 N N . SER A 1 86 ? 4.846 2.524 -10.740 1.00 90.44 86 SER A N 1
ATOM 630 C CA . SER A 1 86 ? 5.439 1.928 -9.542 1.00 90.44 86 SER A CA 1
ATOM 631 C C . SER A 1 86 ? 5.083 2.723 -8.280 1.00 90.44 86 SER A C 1
ATOM 633 O O . SER A 1 86 ? 4.735 2.146 -7.250 1.00 90.44 86 SER A O 1
ATOM 635 N N . ARG A 1 87 ? 5.106 4.064 -8.353 1.00 91.81 87 ARG A N 1
ATOM 636 C CA . ARG A 1 87 ? 4.706 4.926 -7.231 1.00 91.81 87 ARG A CA 1
ATOM 637 C C . ARG A 1 87 ? 3.215 4.809 -6.924 1.00 91.81 87 ARG A C 1
ATOM 639 O O . ARG A 1 87 ? 2.860 4.705 -5.754 1.00 91.81 87 ARG A O 1
ATOM 646 N N . LYS A 1 88 ? 2.356 4.813 -7.949 1.00 89.56 88 LYS A N 1
ATOM 647 C CA . LYS A 1 88 ? 0.904 4.628 -7.785 1.00 89.56 88 LYS A CA 1
ATOM 648 C C . LYS A 1 88 ? 0.597 3.289 -7.117 1.00 89.56 88 LYS A C 1
ATOM 650 O O . LYS A 1 88 ? -0.109 3.267 -6.112 1.00 89.56 88 LYS A O 1
ATOM 655 N N . LEU A 1 89 ? 1.194 2.208 -7.615 1.00 91.69 89 LEU A N 1
ATOM 656 C CA . LEU A 1 89 ? 1.021 0.861 -7.079 1.00 91.69 89 LEU A CA 1
ATOM 657 C C . LEU A 1 89 ? 1.458 0.776 -5.610 1.00 91.69 89 LEU A C 1
ATOM 659 O O . LEU A 1 89 ? 0.719 0.267 -4.772 1.00 91.69 89 LEU A O 1
ATOM 663 N N . ALA A 1 90 ? 2.616 1.347 -5.270 1.00 91.62 90 ALA A N 1
ATOM 664 C CA . ALA A 1 90 ? 3.107 1.375 -3.894 1.00 91.62 90 ALA A CA 1
ATOM 665 C C . ALA A 1 90 ? 2.209 2.190 -2.947 1.00 91.62 90 ALA A C 1
ATOM 667 O O . ALA A 1 90 ? 2.085 1.847 -1.773 1.00 91.62 90 ALA A O 1
ATOM 668 N N . THR A 1 91 ? 1.606 3.284 -3.418 1.00 87.88 91 THR A N 1
ATOM 669 C CA . THR A 1 91 ? 0.652 4.068 -2.618 1.00 87.88 91 THR A CA 1
ATOM 670 C C . THR A 1 91 ? -0.622 3.275 -2.349 1.00 87.88 91 THR A C 1
ATOM 672 O O . THR A 1 91 ? -1.072 3.228 -1.208 1.00 87.88 91 THR A O 1
ATOM 675 N N . LEU A 1 92 ? -1.172 2.614 -3.370 1.00 88.31 92 LEU A N 1
ATOM 676 C CA . LEU A 1 92 ? -2.396 1.825 -3.238 1.00 88.31 92 LEU A CA 1
ATOM 677 C C . LEU A 1 92 ? -2.208 0.610 -2.327 1.00 88.31 92 LEU A C 1
ATOM 679 O O . LEU A 1 92 ? -3.033 0.383 -1.451 1.00 88.31 92 LEU A O 1
ATOM 683 N N . LEU A 1 93 ? -1.095 -0.116 -2.466 1.00 88.88 93 LEU A N 1
ATOM 684 C CA . LEU A 1 93 ? -0.772 -1.245 -1.589 1.00 88.88 93 LEU A CA 1
ATOM 685 C C . LEU A 1 93 ? -0.699 -0.835 -0.116 1.00 88.88 93 LEU A C 1
ATOM 687 O O . LEU A 1 93 ? -1.207 -1.552 0.738 1.00 88.88 93 LEU A O 1
ATOM 691 N N . ARG A 1 94 ? -0.099 0.326 0.184 1.00 86.50 94 ARG A N 1
ATOM 692 C CA . ARG A 1 94 ? -0.060 0.851 1.557 1.00 86.50 94 ARG A CA 1
ATOM 693 C C . ARG A 1 94 ? -1.448 1.234 2.051 1.00 86.50 94 ARG A C 1
ATOM 695 O O . ARG A 1 94 ? -1.808 0.832 3.141 1.00 86.50 94 ARG A O 1
ATOM 702 N N . ALA A 1 95 ? -2.235 1.934 1.236 1.00 84.00 95 ALA A N 1
ATOM 703 C CA . ALA A 1 95 ? -3.589 2.326 1.616 1.00 84.00 95 ALA A CA 1
ATOM 704 C C . ALA A 1 95 ? -4.494 1.113 1.893 1.00 84.00 95 ALA A C 1
ATOM 706 O O . ALA A 1 95 ? -5.258 1.118 2.852 1.00 84.00 95 ALA A O 1
ATOM 707 N N . VAL A 1 96 ? -4.399 0.055 1.080 1.00 86.56 96 VAL A N 1
ATOM 708 C CA . VAL A 1 96 ? -5.134 -1.194 1.321 1.00 86.56 96 VAL A CA 1
ATOM 709 C C . VAL A 1 96 ? -4.619 -1.889 2.579 1.00 86.56 96 VAL A C 1
ATOM 711 O O . VAL A 1 96 ? -5.430 -2.275 3.412 1.00 86.56 96 VAL A O 1
ATOM 714 N N . ALA A 1 97 ? -3.299 -1.990 2.767 1.00 85.19 97 ALA A N 1
ATOM 715 C CA . ALA A 1 97 ? -2.724 -2.559 3.985 1.00 85.19 97 ALA A CA 1
ATOM 716 C C . ALA A 1 97 ? -3.191 -1.810 5.242 1.00 85.19 97 ALA A C 1
ATOM 718 O O . ALA A 1 97 ? -3.601 -2.448 6.206 1.00 85.19 97 ALA A O 1
ATOM 719 N N . ASP A 1 98 ? -3.221 -0.477 5.196 1.00 80.25 98 ASP A N 1
ATOM 720 C CA . ASP A 1 98 ? -3.718 0.357 6.288 1.00 80.25 98 ASP A CA 1
ATOM 721 C C . ASP A 1 98 ? -5.194 0.054 6.601 1.00 80.25 98 ASP A C 1
ATOM 723 O O . ASP A 1 98 ? -5.576 0.081 7.762 1.00 80.25 98 ASP A O 1
ATOM 727 N N . ASN A 1 99 ? -6.026 -0.301 5.613 1.00 80.94 99 ASN A N 1
ATOM 728 C CA . ASN A 1 99 ? -7.427 -0.683 5.846 1.00 80.94 99 ASN A CA 1
ATOM 729 C C . ASN A 1 99 ? -7.609 -2.079 6.476 1.00 80.94 99 ASN A C 1
ATOM 731 O O . ASN A 1 99 ? -8.677 -2.354 7.026 1.00 80.94 99 ASN A O 1
ATOM 735 N N . PHE A 1 100 ? -6.595 -2.947 6.397 1.00 77.12 100 PHE A N 1
ATOM 736 C CA . PHE A 1 100 ? -6.585 -4.294 6.983 1.00 77.12 100 PHE A CA 1
ATOM 737 C C . PHE A 1 100 ? -5.707 -4.404 8.244 1.00 77.12 100 PHE A C 1
ATOM 739 O O . PHE A 1 100 ? -5.674 -5.468 8.859 1.00 77.12 100 PHE A O 1
ATOM 746 N N . ASP A 1 101 ? -5.017 -3.332 8.654 1.00 73.50 101 ASP A N 1
ATOM 747 C CA . ASP A 1 101 ? -4.167 -3.280 9.856 1.00 73.50 101 ASP A CA 1
ATOM 748 C C . ASP A 1 101 ? -5.037 -3.203 11.132 1.00 73.50 101 ASP A C 1
ATOM 750 O O . ASP A 1 101 ? -5.226 -2.154 11.763 1.00 73.50 101 ASP A O 1
ATOM 754 N N . VAL A 1 102 ? -5.662 -4.329 11.487 1.00 64.00 102 VAL A N 1
ATOM 755 C CA . VAL A 1 102 ? -6.441 -4.469 12.723 1.00 64.00 102 VAL A CA 1
ATOM 756 C C . VAL A 1 102 ? -5.469 -4.751 13.872 1.00 64.00 102 VAL A C 1
ATOM 758 O O . VAL A 1 102 ? -4.785 -5.767 13.870 1.00 64.00 102 VAL A O 1
ATOM 761 N N . GLN A 1 103 ? -5.393 -3.836 14.841 1.00 52.25 103 GLN A N 1
ATOM 762 C CA . GLN A 1 103 ? -4.633 -4.044 16.079 1.00 52.25 103 GLN A CA 1
ATOM 763 C C . GLN A 1 103 ? -5.453 -4.953 17.005 1.00 52.25 103 GLN A C 1
ATOM 765 O O . GLN A 1 103 ? -6.602 -4.607 17.302 1.00 52.25 103 GLN A O 1
ATOM 770 N N . ASP A 1 104 ? -4.881 -6.090 17.409 1.00 43.78 104 ASP A N 1
ATOM 771 C CA . ASP A 1 104 ? -5.345 -6.882 18.560 1.00 43.78 104 ASP A CA 1
ATOM 772 C C . ASP A 1 104 ? -5.129 -6.117 19.877 1.00 43.78 104 ASP A C 1
ATOM 774 O O . ASP A 1 104 ? -4.045 -5.502 20.043 1.00 43.78 104 ASP A O 1
#